Protein AF-A0A0D8HFQ7-F1 (afdb_monomer)

Organism: NCBI:txid1280514

Solvent-accessible surface area (backbone atoms only — not comparable to full-atom values): 9305 Å² total; per-residue (Å²): 143,82,84,86,83,77,84,86,82,81,80,87,72,84,83,76,80,76,84,83,76,83,82,82,83,84,83,86,84,81,85,88,81,82,92,80,74,88,69,72,74,71,87,70,90,66,89,87,68,74,52,74,60,57,55,47,51,52,50,52,51,51,51,50,52,52,54,49,50,51,52,48,53,52,50,50,54,52,47,52,54,51,50,52,51,51,50,52,52,49,52,52,50,54,53,50,54,53,52,52,51,52,52,55,51,53,43,58,58,35,45,78,77,39,54,74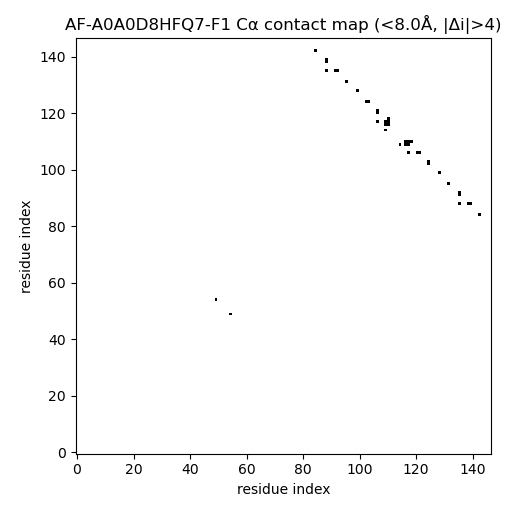,61,28,58,60,47,48,54,55,51,52,52,50,52,50,53,50,51,50,53,52,52,49,51,54,51,51,59,69,64,69,123

pLDDT: mean 75.06, std 18.83, range [40.0, 96.0]

Structure (mmCIF, N/CA/C/O backbone):
data_AF-A0A0D8HFQ7-F1
#
_entry.id   AF-A0A0D8HFQ7-F1
#
loop_
_atom_site.group_PDB
_atom_site.id
_atom_site.type_symbol
_atom_site.label_atom_id
_atom_site.label_alt_id
_atom_site.label_comp_id
_atom_site.label_asym_id
_atom_site.label_entity_id
_atom_site.label_seq_id
_atom_site.pdbx_PDB_ins_code
_atom_site.Cartn_x
_atom_site.Cartn_y
_atom_site.Cartn_z
_atom_site.occupancy
_atom_site.B_iso_or_equiv
_atom_site.auth_seq_id
_atom_site.auth_comp_id
_atom_site.auth_asym_id
_atom_site.auth_atom_id
_atom_site.pdbx_PDB_model_num
ATOM 1 N N . MET A 1 1 ? 6.594 33.569 38.016 1.00 51.19 1 MET A N 1
ATOM 2 C CA . MET A 1 1 ? 7.728 33.933 37.137 1.00 51.19 1 MET A CA 1
ATOM 3 C C . MET A 1 1 ? 8.175 32.684 36.387 1.00 51.19 1 MET A C 1
ATOM 5 O O . MET A 1 1 ? 8.881 31.873 36.965 1.00 51.19 1 MET A O 1
ATOM 9 N N . ALA A 1 2 ? 7.719 32.490 35.148 1.00 47.75 2 ALA A N 1
ATOM 10 C CA . ALA A 1 2 ? 8.099 31.354 34.305 1.00 47.75 2 ALA A CA 1
ATOM 11 C C . ALA A 1 2 ? 8.636 31.899 32.974 1.00 47.75 2 ALA A C 1
ATOM 13 O O . ALA A 1 2 ? 7.978 32.716 32.334 1.00 47.75 2 ALA A O 1
ATOM 14 N N . ARG A 1 3 ? 9.870 31.519 32.624 1.00 44.44 3 ARG A N 1
ATOM 15 C CA . ARG A 1 3 ? 10.569 31.951 31.408 1.00 44.44 3 ARG A CA 1
ATOM 16 C C . ARG A 1 3 ? 10.118 31.080 30.234 1.00 44.44 3 ARG A C 1
ATOM 18 O O . ARG A 1 3 ? 10.205 29.859 30.308 1.00 44.44 3 ARG A O 1
ATOM 25 N N . CYS A 1 4 ? 9.657 31.720 29.166 1.00 49.41 4 CYS A N 1
ATOM 26 C CA . CYS A 1 4 ? 9.330 31.090 27.894 1.00 49.41 4 CYS A CA 1
ATOM 27 C C . CYS A 1 4 ? 10.627 30.762 27.132 1.00 49.41 4 CYS A C 1
ATOM 29 O O . CYS A 1 4 ? 11.389 31.673 26.815 1.00 49.41 4 CYS A O 1
ATOM 31 N N . ASN A 1 5 ? 10.870 29.486 26.823 1.00 53.91 5 ASN A N 1
ATOM 32 C CA . ASN A 1 5 ? 11.902 29.061 25.874 1.00 53.91 5 ASN A CA 1
ATOM 33 C C . ASN A 1 5 ? 11.259 28.944 24.486 1.00 53.91 5 ASN A C 1
ATOM 35 O O . ASN A 1 5 ? 10.451 28.047 24.252 1.00 53.91 5 ASN A O 1
ATOM 39 N N . GLY A 1 6 ? 11.576 29.882 23.592 1.00 60.66 6 GLY A N 1
ATOM 40 C CA . GLY A 1 6 ? 11.166 29.836 22.187 1.00 60.66 6 GLY A CA 1
ATOM 41 C C . GLY A 1 6 ? 11.990 28.826 21.370 1.00 60.66 6 GLY A C 1
ATOM 42 O O . GLY A 1 6 ? 13.111 28.496 21.763 1.00 60.66 6 GLY A O 1
ATOM 43 N N . PRO A 1 7 ? 11.459 28.324 20.241 1.00 68.81 7 PRO A N 1
ATOM 44 C CA . PRO A 1 7 ? 12.167 27.394 19.363 1.00 68.81 7 PRO A CA 1
ATOM 45 C C . PRO A 1 7 ? 13.286 28.095 18.564 1.00 68.81 7 PRO A C 1
ATOM 47 O O . PRO A 1 7 ? 13.137 29.268 18.210 1.00 68.81 7 PRO A O 1
ATOM 50 N N . PRO A 1 8 ? 14.394 27.401 18.239 1.00 61.06 8 PRO A N 1
ATOM 51 C CA . PRO A 1 8 ? 15.465 27.975 17.436 1.00 61.06 8 PRO A CA 1
ATOM 52 C C . PRO A 1 8 ? 15.026 28.142 15.976 1.00 61.06 8 PRO A C 1
ATOM 54 O O . PRO A 1 8 ? 14.569 27.204 15.322 1.00 61.06 8 PRO A O 1
ATOM 57 N N . THR A 1 9 ? 15.195 29.353 15.457 1.00 57.22 9 THR A N 1
ATOM 58 C CA . THR A 1 9 ? 15.049 29.690 14.043 1.00 57.22 9 THR A CA 1
ATOM 59 C C . THR A 1 9 ? 16.215 29.096 13.251 1.00 57.22 9 THR A C 1
ATOM 61 O O . THR A 1 9 ? 17.367 29.499 13.400 1.00 57.22 9 THR A O 1
ATOM 64 N N . VAL A 1 10 ? 15.924 28.118 12.391 1.00 57.69 10 VAL A N 1
ATOM 65 C CA . VAL A 1 10 ? 16.887 27.583 11.420 1.00 57.69 10 VAL A CA 1
ATOM 66 C C . VAL A 1 10 ? 17.059 28.623 10.314 1.00 57.69 10 VAL A C 1
ATOM 68 O O . VAL A 1 10 ? 16.149 28.861 9.521 1.00 57.69 10 VAL A O 1
ATOM 71 N N . SER A 1 11 ? 18.216 29.282 10.286 1.00 51.62 11 SER A N 1
ATOM 72 C CA . SER A 1 11 ? 18.582 30.230 9.239 1.00 51.62 11 SER A CA 1
ATOM 73 C C . SER A 1 11 ? 18.855 29.482 7.931 1.00 51.62 11 SER A C 1
ATOM 75 O O . SER A 1 11 ? 19.852 28.786 7.756 1.00 51.62 11 SER A O 1
ATOM 77 N N . SER A 1 12 ? 17.944 29.632 6.975 1.00 55.53 12 SER A N 1
ATOM 78 C CA . SER A 1 12 ? 18.121 29.194 5.595 1.00 55.53 12 SER A CA 1
ATOM 79 C C . SER A 1 12 ? 19.113 30.121 4.884 1.00 55.53 12 SER A C 1
ATOM 81 O O . SER A 1 12 ? 18.717 31.115 4.273 1.00 55.53 12 SER A O 1
ATOM 83 N N . GLN A 1 13 ? 20.410 29.826 4.965 1.00 55.94 13 GLN A N 1
ATOM 84 C CA . GLN A 1 13 ? 21.371 30.379 4.012 1.00 55.94 13 GLN A CA 1
ATOM 85 C C . GLN A 1 13 ? 21.471 29.450 2.794 1.00 55.94 13 GLN A C 1
ATOM 87 O O . GLN A 1 13 ? 21.860 28.293 2.950 1.00 55.94 13 GLN A O 1
ATOM 92 N N . PRO A 1 14 ? 21.156 29.918 1.574 1.00 52.06 14 PRO A N 1
ATOM 93 C CA . PRO A 1 14 ? 21.489 29.177 0.370 1.00 52.06 14 PRO A CA 1
ATOM 94 C C . PRO A 1 14 ? 23.000 29.277 0.127 1.00 52.06 14 PRO A C 1
ATOM 96 O O . PRO A 1 14 ? 23.534 30.346 -0.181 1.00 52.06 14 PRO A O 1
ATOM 99 N N . THR A 1 15 ? 23.705 28.155 0.248 1.00 59.12 15 THR A N 1
ATOM 100 C CA . THR A 1 15 ? 25.094 28.005 -0.191 1.00 59.12 15 THR A CA 1
ATOM 101 C C . THR A 1 15 ? 25.165 28.205 -1.708 1.00 59.12 15 THR A C 1
ATOM 103 O O . THR A 1 15 ? 24.900 27.304 -2.499 1.00 59.12 15 THR A O 1
ATOM 106 N N . ARG A 1 16 ? 25.525 29.422 -2.137 1.00 49.28 16 ARG A N 1
ATOM 107 C CA . ARG A 1 16 ? 25.916 29.716 -3.523 1.00 49.28 16 ARG A CA 1
ATOM 108 C C . ARG A 1 16 ? 27.195 28.943 -3.847 1.00 49.28 16 ARG A C 1
ATOM 110 O O . ARG A 1 16 ? 28.290 29.355 -3.469 1.00 49.28 16 ARG A O 1
ATOM 117 N N . ILE A 1 17 ? 27.048 27.837 -4.570 1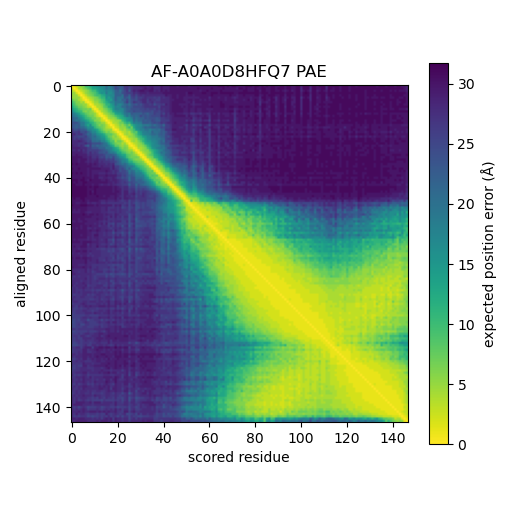.00 60.41 17 ILE A N 1
ATOM 118 C CA . ILE A 1 17 ? 28.158 27.100 -5.176 1.00 60.41 17 ILE A CA 1
ATOM 119 C C . ILE A 1 17 ? 28.821 28.026 -6.205 1.00 60.41 17 ILE A C 1
ATOM 121 O O . ILE A 1 17 ? 28.225 28.429 -7.204 1.00 60.41 17 ILE A O 1
ATOM 125 N N . ASN A 1 18 ? 30.048 28.437 -5.899 1.00 53.38 18 ASN A N 1
ATOM 126 C CA . ASN A 1 18 ? 30.814 29.416 -6.654 1.00 53.38 18 ASN A CA 1
ATOM 127 C C . ASN A 1 18 ? 31.603 28.700 -7.762 1.00 53.38 18 ASN A C 1
ATOM 129 O O . ASN A 1 18 ? 32.768 28.360 -7.581 1.00 53.38 18 ASN A O 1
ATOM 133 N N . TRP A 1 19 ? 30.974 28.491 -8.921 1.00 53.91 19 TRP A N 1
ATOM 134 C CA . TRP A 1 19 ? 31.562 27.871 -10.124 1.00 53.91 19 TRP A CA 1
ATOM 135 C C . TRP A 1 19 ? 32.676 28.705 -10.805 1.00 53.91 19 TRP A C 1
ATOM 137 O O . TRP A 1 19 ? 33.063 28.446 -11.940 1.00 53.91 19 TRP A O 1
ATOM 147 N N . ARG A 1 20 ? 33.211 29.740 -10.142 1.00 52.19 20 ARG A N 1
ATOM 148 C CA . ARG A 1 20 ? 34.046 30.786 -10.761 1.00 52.19 20 ARG A CA 1
ATOM 149 C C . ARG A 1 20 ? 35.558 30.615 -10.550 1.00 52.19 20 ARG A C 1
ATOM 151 O O . ARG A 1 20 ? 36.292 31.602 -10.593 1.00 52.19 20 ARG A O 1
ATOM 158 N N . LYS A 1 21 ? 36.051 29.401 -10.285 1.00 52.84 21 LYS A N 1
ATOM 159 C CA . LYS A 1 21 ? 37.498 29.156 -10.089 1.00 52.84 21 LYS A CA 1
ATOM 160 C C . LYS A 1 21 ? 38.112 28.026 -10.917 1.00 52.84 21 LYS A C 1
ATOM 162 O O . LYS A 1 21 ? 39.302 27.783 -10.769 1.00 52.84 21 LYS A O 1
ATOM 167 N N . GLU A 1 22 ? 37.380 27.442 -11.861 1.00 47.50 22 GLU A N 1
ATOM 168 C CA . GLU A 1 22 ? 37.882 26.322 -12.676 1.00 47.50 22 GLU A CA 1
ATOM 169 C C . GLU A 1 22 ? 38.075 26.687 -14.160 1.00 47.50 22 GLU A C 1
ATOM 171 O O . GLU A 1 22 ? 37.959 25.859 -15.052 1.00 47.50 22 GLU A O 1
ATOM 176 N N . GLN A 1 23 ? 38.382 27.961 -14.433 1.00 50.62 23 GLN A N 1
ATOM 177 C CA . GLN A 1 23 ? 38.666 28.479 -15.783 1.00 50.62 23 GLN A CA 1
ATOM 178 C C . GLN A 1 23 ? 40.134 28.892 -16.003 1.00 50.62 23 GL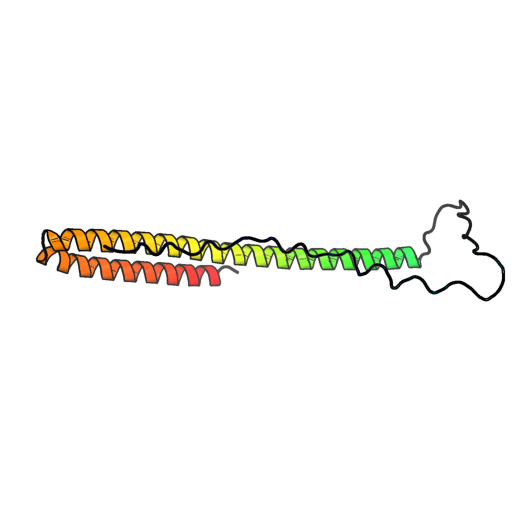N A C 1
ATOM 180 O O . GLN A 1 23 ? 40.431 29.603 -16.954 1.00 50.62 23 GLN A O 1
ATOM 185 N N . ARG A 1 24 ? 41.084 28.472 -15.154 1.00 49.12 24 ARG A N 1
ATOM 186 C CA . ARG A 1 24 ? 42.504 28.871 -15.288 1.00 49.12 24 ARG A CA 1
ATOM 187 C C . ARG A 1 24 ? 43.486 27.706 -15.415 1.00 49.12 24 ARG A C 1
ATOM 189 O O . ARG A 1 24 ? 44.536 27.730 -14.790 1.00 49.12 24 ARG A O 1
ATOM 196 N N . HIS A 1 25 ? 43.156 26.697 -16.221 1.00 48.41 25 HIS A N 1
ATOM 197 C CA . HIS A 1 25 ? 44.103 25.612 -16.523 1.00 48.41 25 HIS A CA 1
ATOM 198 C C . HIS A 1 25 ? 44.064 25.080 -17.968 1.00 48.41 25 HIS A C 1
ATOM 200 O O . HIS A 1 25 ? 44.414 23.931 -18.207 1.00 48.41 25 HIS A O 1
ATOM 206 N N . TYR A 1 26 ? 43.708 25.921 -18.946 1.00 44.78 26 TYR A N 1
ATOM 207 C CA . TYR A 1 26 ? 43.857 25.595 -20.376 1.00 44.78 26 TYR A CA 1
ATOM 208 C C . TYR A 1 26 ? 44.429 26.768 -21.196 1.00 44.78 26 TYR A C 1
ATOM 210 O O . TYR A 1 26 ? 43.993 27.039 -22.307 1.00 44.78 26 TYR A O 1
ATOM 218 N N . GLU A 1 27 ? 45.433 27.465 -20.663 1.00 49.81 27 GLU A N 1
ATOM 219 C CA . GLU A 1 27 ? 46.291 28.363 -21.448 1.00 49.81 27 GLU A CA 1
ATOM 220 C C . GLU A 1 27 ? 47.718 27.823 -21.380 1.00 49.81 27 GLU A C 1
ATOM 222 O O . GLU A 1 27 ? 48.391 27.968 -20.363 1.00 49.81 27 GLU A O 1
ATOM 227 N N . GLY A 1 28 ? 48.173 27.134 -22.427 1.00 47.50 28 GLY A N 1
ATOM 228 C CA . GLY A 1 28 ? 49.531 26.593 -22.396 1.00 47.50 28 GLY A CA 1
ATOM 229 C C . GLY A 1 28 ? 49.944 25.644 -23.510 1.00 47.50 28 GLY A C 1
ATOM 230 O O . GLY A 1 28 ? 50.756 24.773 -23.242 1.00 47.50 28 GLY A O 1
ATOM 231 N N . TYR A 1 29 ? 49.439 25.792 -24.738 1.00 49.16 29 TYR A N 1
ATOM 232 C CA . TYR A 1 29 ? 50.054 25.142 -25.904 1.00 49.16 29 TYR A CA 1
ATOM 233 C C . TYR A 1 29 ? 50.039 26.083 -27.113 1.00 49.16 29 TYR A C 1
ATOM 235 O O . TYR A 1 29 ? 49.279 25.902 -28.061 1.00 49.16 29 TYR A O 1
ATOM 243 N N . GLN A 1 30 ? 50.896 27.108 -27.076 1.00 47.22 30 GLN A N 1
ATOM 244 C CA . GLN A 1 30 ? 51.312 27.833 -28.276 1.00 47.22 30 GLN A CA 1
ATOM 245 C C . GLN A 1 30 ? 52.701 27.354 -28.732 1.00 47.22 30 GLN A C 1
ATOM 247 O O . GLN A 1 30 ? 53.717 27.636 -28.110 1.00 47.22 30 GLN A O 1
ATOM 252 N N . LEU A 1 31 ? 52.675 26.608 -29.839 1.00 51.97 31 LEU A N 1
ATOM 253 C CA . LEU A 1 31 ? 53.448 26.821 -31.068 1.00 51.97 31 LEU A CA 1
ATOM 254 C C . LEU A 1 31 ? 54.979 26.949 -30.972 1.00 51.97 31 LEU A C 1
ATOM 256 O O . LEU A 1 31 ? 55.529 28.026 -30.753 1.00 51.97 31 LEU A O 1
ATOM 260 N N . ARG A 1 32 ? 55.673 25.882 -31.389 1.00 41.69 32 ARG A N 1
ATOM 261 C CA . ARG A 1 32 ? 56.978 26.003 -32.052 1.00 41.69 32 ARG A CA 1
ATOM 262 C C . ARG A 1 32 ? 57.107 24.964 -33.165 1.00 41.69 32 ARG A C 1
ATOM 264 O O . ARG A 1 32 ? 57.347 23.797 -32.886 1.00 41.69 32 ARG A O 1
ATOM 271 N N . GLY A 1 33 ? 56.980 25.413 -34.415 1.00 40.00 33 GLY A N 1
ATOM 272 C CA . GLY A 1 33 ? 57.396 24.629 -35.582 1.00 40.00 33 GLY A CA 1
ATOM 273 C C . GLY A 1 33 ? 56.526 24.780 -36.828 1.00 40.00 33 GLY A C 1
ATOM 274 O O . GLY A 1 33 ? 55.740 23.895 -37.120 1.00 40.00 33 GLY A O 1
ATOM 275 N N . GLY A 1 34 ? 56.718 25.882 -37.558 1.00 40.25 34 GLY A N 1
ATOM 276 C CA . GLY A 1 34 ? 56.858 25.867 -39.022 1.00 40.25 34 GLY A CA 1
ATOM 277 C C . GLY A 1 34 ? 55.689 25.392 -39.892 1.00 40.25 34 GLY A C 1
ATOM 278 O O . GLY A 1 34 ? 55.621 24.230 -40.261 1.00 40.25 34 GLY A O 1
ATOM 279 N N . ASP A 1 35 ? 54.880 26.360 -40.322 1.00 43.38 35 ASP A N 1
ATOM 280 C CA . ASP A 1 35 ? 54.630 26.664 -41.741 1.00 43.38 35 ASP A CA 1
ATOM 281 C C . ASP A 1 35 ? 54.198 25.503 -42.671 1.00 43.38 35 ASP A C 1
ATOM 283 O O . ASP A 1 35 ? 55.023 24.881 -43.337 1.00 43.38 35 ASP A O 1
ATOM 287 N N . ARG A 1 36 ? 52.876 25.299 -42.799 1.00 46.03 36 ARG A N 1
ATOM 288 C CA . ARG A 1 36 ? 52.077 25.494 -44.038 1.00 46.03 36 ARG A CA 1
ATOM 289 C C . ARG A 1 36 ? 50.796 24.654 -44.020 1.00 46.03 36 ARG A C 1
ATOM 291 O O . ARG A 1 36 ? 50.837 23.436 -43.935 1.00 46.03 36 ARG A O 1
ATOM 298 N N . MET A 1 37 ? 49.675 25.356 -44.199 1.00 42.28 37 MET A N 1
ATOM 299 C CA . MET A 1 37 ? 48.362 24.840 -44.604 1.00 42.28 37 MET A CA 1
ATOM 300 C C . MET A 1 37 ? 47.731 23.858 -43.601 1.00 42.28 37 MET A C 1
ATOM 302 O O . MET A 1 37 ? 47.678 22.651 -43.806 1.00 42.28 37 MET A O 1
ATOM 306 N N . SER A 1 38 ? 47.070 24.389 -42.569 1.00 46.19 38 SER A N 1
ATOM 307 C CA . SER A 1 38 ? 45.601 24.316 -42.557 1.00 46.19 38 SER A CA 1
ATOM 308 C C . SER A 1 38 ? 45.017 24.457 -43.962 1.00 46.19 38 SER A C 1
ATOM 310 O O . SER A 1 38 ? 44.506 25.508 -44.344 1.00 46.19 38 SER A O 1
ATOM 312 N N . GLU A 1 39 ? 45.082 23.378 -44.735 1.00 46.66 39 GLU A N 1
ATOM 313 C CA . GLU A 1 39 ? 44.124 23.148 -45.793 1.00 46.66 39 GLU A CA 1
ATOM 314 C C . GLU A 1 39 ? 42.798 22.898 -45.071 1.00 46.66 39 GLU A C 1
ATOM 316 O O . GLU A 1 39 ? 42.436 21.781 -44.703 1.00 46.66 39 GLU A O 1
ATOM 321 N N . LEU A 1 40 ? 42.096 23.998 -44.782 1.00 52.12 40 LEU A N 1
ATOM 322 C CA . LEU A 1 40 ? 40.645 24.004 -44.780 1.00 52.12 40 LEU A CA 1
ATOM 323 C C . LEU A 1 40 ? 40.264 23.369 -46.110 1.00 52.12 40 LEU A C 1
ATOM 325 O O . LEU A 1 40 ? 40.271 24.047 -47.139 1.00 52.12 40 LEU A O 1
ATOM 329 N N . ALA A 1 41 ? 40.058 22.047 -46.082 1.00 48.00 41 ALA A N 1
ATOM 330 C CA . ALA A 1 41 ? 39.645 21.265 -47.225 1.00 48.00 41 ALA A CA 1
ATOM 331 C C . ALA A 1 41 ? 38.475 22.018 -47.836 1.00 48.00 41 ALA A C 1
ATOM 333 O O . ALA A 1 41 ? 37.412 22.175 -47.228 1.00 48.00 41 ALA A O 1
ATOM 334 N N . THR A 1 42 ? 38.761 22.602 -48.992 1.00 46.34 42 THR A N 1
ATOM 335 C CA . THR A 1 42 ? 37.843 23.472 -49.692 1.00 46.34 42 THR A CA 1
ATOM 336 C C . THR A 1 42 ? 36.608 22.629 -49.948 1.00 46.34 42 THR A C 1
ATOM 338 O O . THR A 1 42 ? 36.710 21.541 -50.518 1.00 46.34 42 THR A O 1
ATOM 341 N N . TYR A 1 43 ? 35.456 23.090 -49.459 1.00 52.91 43 TYR A N 1
ATOM 342 C CA . TYR A 1 43 ? 34.159 22.534 -49.814 1.00 52.91 43 TYR A CA 1
ATOM 343 C C . TYR A 1 43 ? 34.004 22.707 -51.326 1.00 52.91 43 TYR A C 1
ATOM 345 O O . TYR A 1 43 ? 33.530 23.729 -51.816 1.00 52.91 43 TYR A O 1
ATOM 353 N N . ASN A 1 44 ? 34.513 21.730 -52.073 1.00 45.50 44 ASN A N 1
ATOM 354 C CA . ASN A 1 44 ? 34.384 21.672 -53.508 1.00 45.50 44 ASN A CA 1
ATOM 355 C C . ASN A 1 44 ? 33.011 21.069 -53.782 1.00 45.50 44 ASN A C 1
ATOM 357 O O . ASN A 1 44 ? 32.768 19.884 -53.537 1.00 45.50 44 ASN A O 1
ATOM 361 N N . GLY A 1 45 ? 32.092 21.934 -54.202 1.00 48.78 45 GLY A N 1
ATOM 362 C CA . GLY A 1 45 ? 30.757 21.560 -54.626 1.00 48.78 45 GLY A CA 1
ATOM 363 C C . GLY A 1 45 ? 30.826 20.505 -55.725 1.00 48.78 45 GLY A C 1
ATOM 364 O O . GLY A 1 45 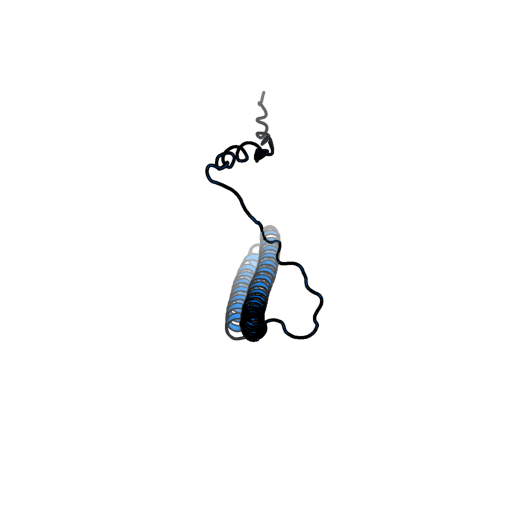? 31.097 20.805 -56.880 1.00 48.78 45 GLY A O 1
ATOM 365 N N . GLY A 1 46 ? 30.549 19.261 -55.352 1.00 42.12 46 GLY A N 1
ATOM 366 C CA . GLY A 1 46 ? 30.375 18.138 -56.259 1.00 42.12 46 GLY A CA 1
ATOM 367 C C . GLY A 1 46 ? 29.436 17.151 -55.589 1.00 42.12 46 GLY A C 1
ATOM 368 O O . GLY A 1 46 ? 29.807 16.480 -54.629 1.00 42.12 46 GLY A O 1
ATOM 369 N N . GLY A 1 47 ? 28.176 17.138 -56.018 1.00 51.44 47 GLY A N 1
ATOM 370 C CA . GLY A 1 47 ? 27.131 16.340 -55.394 1.00 51.44 47 GLY A CA 1
ATOM 371 C C . GLY A 1 47 ? 27.477 14.851 -55.298 1.00 51.44 47 GLY A C 1
ATOM 372 O O . GLY A 1 47 ? 28.069 14.265 -56.197 1.00 51.44 47 GLY A O 1
ATOM 373 N N . GLY A 1 48 ? 27.000 14.214 -54.227 1.00 55.34 48 GLY A N 1
ATOM 374 C CA . GLY A 1 48 ? 26.464 12.864 -54.386 1.00 55.34 48 GLY A CA 1
ATOM 375 C C . GLY A 1 48 ? 27.003 11.741 -53.511 1.00 55.34 48 GLY A C 1
ATOM 376 O O . GLY A 1 48 ? 26.408 10.671 -53.549 1.00 55.34 48 GLY A O 1
ATOM 377 N N . ALA A 1 49 ? 28.021 11.888 -52.665 1.00 55.88 49 ALA A N 1
ATOM 378 C CA . ALA A 1 49 ? 28.381 10.768 -51.790 1.00 55.88 49 ALA A CA 1
ATOM 379 C C . ALA A 1 49 ? 29.112 11.199 -50.524 1.00 55.88 49 ALA A C 1
ATOM 381 O O . ALA A 1 49 ? 30.328 11.325 -50.512 1.00 55.88 49 ALA A O 1
ATOM 382 N N . LEU A 1 50 ? 28.378 11.287 -49.408 1.00 60.03 50 LEU A N 1
ATOM 383 C CA . LEU A 1 50 ? 28.964 10.898 -48.124 1.00 60.03 50 LEU A CA 1
ATOM 384 C C . LEU A 1 50 ? 29.696 9.572 -48.366 1.00 60.03 50 LEU A C 1
ATOM 386 O O . LEU A 1 50 ? 29.060 8.632 -48.865 1.00 60.03 50 LEU A O 1
ATOM 390 N N . ALA A 1 51 ? 31.004 9.533 -48.080 1.00 67.19 51 ALA A N 1
ATOM 391 C CA . ALA A 1 51 ? 31.844 8.352 -48.252 1.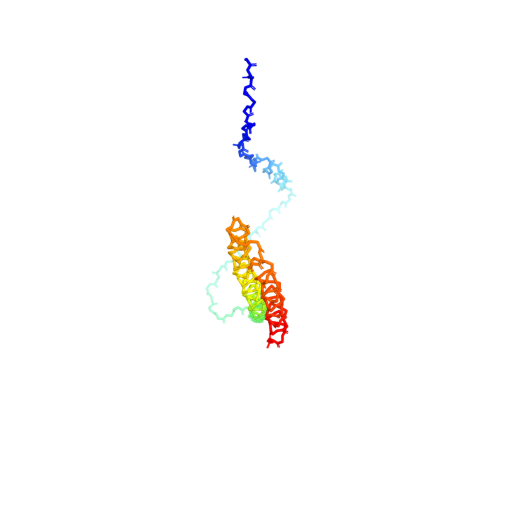00 67.19 51 ALA A CA 1
ATOM 392 C C . ALA A 1 51 ? 31.066 7.115 -47.785 1.00 67.19 51 ALA A C 1
ATOM 394 O O . ALA A 1 51 ? 30.372 7.165 -46.765 1.00 67.19 51 ALA A O 1
ATOM 395 N N . ARG A 1 52 ? 31.101 6.028 -48.563 1.00 65.38 52 ARG A N 1
ATOM 396 C CA . ARG A 1 52 ? 30.301 4.811 -48.318 1.00 65.38 52 ARG A CA 1
ATOM 397 C C . ARG A 1 52 ? 30.362 4.365 -46.850 1.00 65.38 52 ARG A C 1
ATOM 399 O O . ARG A 1 52 ? 29.348 3.934 -46.298 1.00 65.38 52 ARG A O 1
ATOM 406 N N . ASP A 1 53 ? 31.513 4.583 -46.227 1.00 63.81 53 ASP A N 1
ATOM 407 C CA . ASP A 1 53 ? 31.788 4.328 -44.820 1.00 63.81 53 ASP A CA 1
ATOM 408 C C . ASP A 1 53 ? 31.058 5.290 -43.877 1.00 63.81 53 ASP A C 1
ATOM 410 O O . ASP A 1 53 ? 30.398 4.828 -42.956 1.00 63.81 53 ASP A O 1
ATOM 414 N N . ALA A 1 54 ? 31.020 6.600 -44.139 1.00 71.88 54 ALA A N 1
ATOM 415 C CA . ALA A 1 54 ? 30.230 7.557 -43.354 1.00 71.88 54 ALA A CA 1
ATOM 416 C C . ALA A 1 54 ? 28.723 7.227 -43.366 1.00 71.88 54 ALA A C 1
ATOM 418 O O . ALA A 1 54 ? 28.051 7.310 -42.338 1.00 71.88 54 ALA A O 1
ATOM 419 N N . ARG A 1 55 ? 28.181 6.768 -44.507 1.00 71.50 55 ARG A N 1
ATOM 420 C CA . ARG A 1 55 ? 26.786 6.281 -44.590 1.00 71.50 55 ARG A CA 1
ATOM 421 C C . ARG A 1 55 ? 26.583 4.958 -43.847 1.00 71.50 55 ARG A C 1
ATOM 423 O O . ARG A 1 55 ? 25.485 4.690 -43.357 1.00 71.50 55 ARG A O 1
ATOM 430 N N . ARG A 1 56 ? 27.601 4.096 -43.800 1.00 70.75 56 ARG A N 1
ATOM 431 C CA . ARG A 1 56 ? 27.569 2.835 -43.049 1.00 70.75 56 ARG A CA 1
ATOM 432 C C . ARG A 1 56 ? 27.619 3.097 -41.543 1.00 70.75 56 ARG A C 1
ATOM 434 O O . ARG A 1 56 ? 26.703 2.666 -40.851 1.00 70.75 56 ARG A O 1
ATOM 441 N N . PHE A 1 57 ? 28.583 3.886 -41.074 1.00 74.38 57 PHE A N 1
ATOM 442 C CA . PHE A 1 57 ? 28.694 4.311 -39.680 1.00 74.38 57 PHE A CA 1
ATOM 443 C C . PHE A 1 57 ? 27.448 5.074 -39.222 1.00 74.38 57 PHE A C 1
ATOM 445 O O . PHE A 1 57 ? 26.917 4.784 -38.158 1.00 74.38 57 PHE A O 1
ATOM 452 N N . GLY A 1 58 ? 26.888 5.962 -40.051 1.00 77.38 58 GLY A N 1
ATOM 453 C CA . GLY A 1 58 ? 25.630 6.648 -39.736 1.00 77.38 58 GLY A CA 1
ATOM 454 C C . GLY A 1 58 ? 24.445 5.693 -39.532 1.00 77.38 58 GLY A C 1
ATOM 455 O O . GLY A 1 58 ? 23.635 5.895 -38.629 1.00 77.38 58 GLY A O 1
ATOM 456 N N . ARG A 1 59 ? 24.358 4.608 -40.316 1.00 77.19 59 ARG A N 1
ATOM 457 C CA . ARG A 1 59 ? 23.331 3.565 -40.135 1.00 77.19 59 ARG A CA 1
ATOM 458 C C . ARG A 1 59 ? 23.573 2.714 -38.894 1.00 77.19 59 ARG A C 1
ATOM 460 O O . ARG A 1 59 ? 22.612 2.381 -38.207 1.00 77.19 59 ARG A O 1
ATOM 467 N N . GLU A 1 60 ? 24.821 2.373 -38.599 1.00 74.31 60 GLU A N 1
ATOM 468 C CA . GLU A 1 60 ? 25.187 1.635 -37.385 1.00 74.31 60 GLU A CA 1
ATOM 469 C C . GLU A 1 60 ? 24.896 2.468 -36.124 1.00 74.31 60 GLU A C 1
ATOM 471 O O . GLU A 1 60 ? 24.246 1.971 -35.208 1.00 74.31 60 GLU A O 1
ATOM 476 N N . ILE A 1 61 ? 25.233 3.763 -36.126 1.00 77.81 61 ILE A N 1
ATOM 477 C CA . ILE A 1 61 ? 24.901 4.714 -35.053 1.00 77.81 61 ILE A CA 1
ATOM 478 C C . ILE A 1 61 ? 23.385 4.887 -34.919 1.00 77.81 61 ILE A C 1
ATOM 480 O O . ILE A 1 61 ? 22.861 4.867 -33.809 1.00 77.81 61 ILE A O 1
ATOM 484 N N . SER A 1 62 ? 22.656 5.025 -36.030 1.00 77.69 62 SER A N 1
ATOM 485 C CA . SER A 1 62 ? 21.193 5.153 -36.012 1.00 77.69 62 SER A CA 1
ATOM 486 C C . SER A 1 62 ? 20.513 3.904 -35.440 1.00 77.69 62 SER A C 1
ATOM 488 O O . SER A 1 62 ? 19.625 4.028 -34.597 1.00 77.69 62 SER A O 1
ATOM 490 N N . ARG A 1 63 ? 20.969 2.702 -35.818 1.00 79.25 63 ARG A N 1
ATOM 491 C CA . ARG A 1 63 ? 20.489 1.432 -35.246 1.00 79.25 63 ARG A CA 1
ATOM 492 C C . ARG A 1 63 ? 20.841 1.306 -33.768 1.00 79.25 63 ARG A C 1
ATOM 494 O O . ARG A 1 63 ? 19.992 0.888 -32.988 1.00 79.25 63 ARG A O 1
ATOM 501 N N . GLY A 1 64 ? 22.056 1.700 -33.383 1.00 79.06 64 GLY A N 1
ATOM 502 C CA . GLY A 1 64 ? 22.478 1.760 -31.985 1.00 79.06 64 GLY A CA 1
ATOM 503 C C . GLY A 1 64 ? 21.578 2.684 -31.166 1.00 79.06 64 GLY A C 1
ATOM 504 O O . GLY A 1 64 ? 21.041 2.258 -30.149 1.00 79.06 64 GLY A O 1
ATOM 505 N N . ARG A 1 65 ? 21.324 3.901 -31.663 1.00 83.31 65 ARG A N 1
ATOM 506 C CA . ARG A 1 65 ? 20.455 4.900 -31.026 1.00 83.31 65 ARG A CA 1
ATOM 507 C C . ARG A 1 65 ? 19.008 4.422 -30.898 1.00 83.31 65 ARG A C 1
ATOM 509 O O . ARG A 1 65 ? 18.403 4.594 -29.844 1.00 83.31 65 ARG A O 1
ATOM 516 N N . LEU A 1 66 ? 18.464 3.796 -31.939 1.00 84.56 66 LEU A N 1
ATOM 517 C C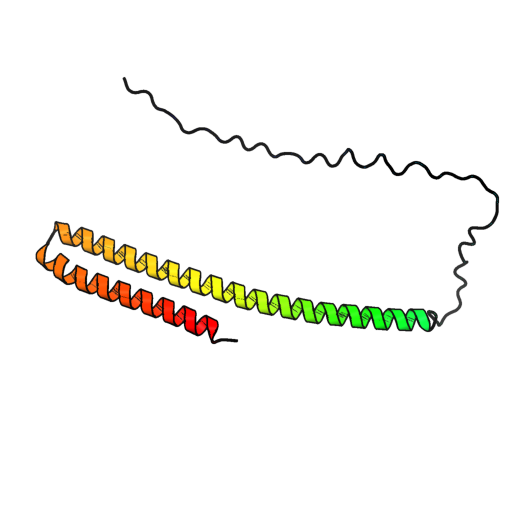A . LEU A 1 66 ? 17.121 3.215 -31.902 1.00 84.56 66 LEU A CA 1
ATOM 518 C C . LEU A 1 66 ? 17.048 2.051 -30.902 1.00 84.56 66 LEU A C 1
ATOM 520 O O . LEU A 1 66 ? 16.118 1.980 -30.106 1.00 84.56 66 LEU A O 1
ATOM 524 N N . GLY A 1 67 ? 18.061 1.182 -30.876 1.00 83.31 67 GLY A N 1
ATOM 525 C CA . GLY A 1 67 ? 18.161 0.099 -29.899 1.00 83.31 67 GLY A CA 1
ATOM 526 C C . GLY A 1 67 ? 18.252 0.609 -28.460 1.00 83.31 67 GLY A C 1
ATOM 527 O O . GLY A 1 67 ? 17.584 0.071 -27.578 1.00 83.31 67 GLY A O 1
ATOM 528 N N . THR A 1 68 ? 19.022 1.673 -28.214 1.00 85.25 68 THR A N 1
ATOM 529 C CA . THR A 1 68 ? 19.061 2.318 -26.895 1.00 85.25 68 THR A CA 1
ATOM 530 C C . THR A 1 68 ? 17.726 2.957 -26.542 1.00 85.25 68 THR A C 1
ATOM 532 O O . THR A 1 68 ? 17.283 2.788 -25.418 1.00 85.25 68 THR A O 1
ATOM 535 N N . GLN A 1 69 ? 17.046 3.602 -27.494 1.00 86.69 69 GLN A N 1
ATOM 536 C CA . GLN A 1 69 ? 15.752 4.248 -27.261 1.00 86.69 69 GLN A CA 1
ATOM 537 C C . GLN A 1 69 ? 14.643 3.239 -26.926 1.00 86.69 69 GLN A C 1
ATOM 539 O O . GLN A 1 69 ? 13.814 3.490 -26.057 1.00 86.69 69 GLN A O 1
ATOM 544 N N . ILE A 1 70 ? 14.643 2.071 -27.574 1.00 88.38 70 ILE A N 1
ATOM 545 C CA . ILE A 1 70 ? 13.711 0.988 -27.234 1.00 88.38 70 ILE A CA 1
ATOM 546 C C . ILE A 1 70 ? 13.998 0.486 -25.817 1.00 88.38 70 ILE A C 1
ATOM 548 O O . ILE A 1 70 ? 13.078 0.353 -25.016 1.00 88.38 70 ILE A O 1
ATOM 552 N N . ARG A 1 71 ? 15.271 0.259 -25.475 1.00 86.12 71 ARG A N 1
ATOM 553 C CA . ARG A 1 71 ? 15.650 -0.192 -24.129 1.00 86.12 71 ARG A CA 1
ATOM 554 C C . ARG A 1 71 ? 15.292 0.830 -23.054 1.00 86.12 71 ARG A C 1
ATOM 556 O O . ARG A 1 71 ? 14.769 0.424 -22.025 1.00 86.12 71 ARG A O 1
ATOM 563 N N . THR A 1 72 ? 15.516 2.124 -23.289 1.00 90.94 72 THR A N 1
ATOM 564 C CA . THR A 1 72 ? 15.101 3.167 -22.340 1.00 90.94 72 THR A CA 1
ATOM 565 C C . THR A 1 72 ? 13.587 3.178 -22.193 1.00 90.94 72 THR A C 1
ATOM 567 O O . THR A 1 72 ? 13.114 3.074 -21.076 1.00 90.94 72 THR A O 1
ATOM 570 N N . SER A 1 73 ? 12.825 3.126 -23.293 1.00 84.12 73 SER A N 1
ATOM 571 C CA . SER A 1 73 ? 11.356 3.087 -23.213 1.00 84.12 73 SER A CA 1
ATOM 572 C C . SER A 1 73 ? 10.811 1.860 -22.466 1.00 84.12 73 SER A C 1
ATOM 574 O O . SER A 1 73 ? 9.800 1.946 -21.781 1.00 84.12 73 SER A O 1
ATOM 576 N N . GLN A 1 74 ? 11.488 0.710 -22.557 1.00 88.62 74 GLN A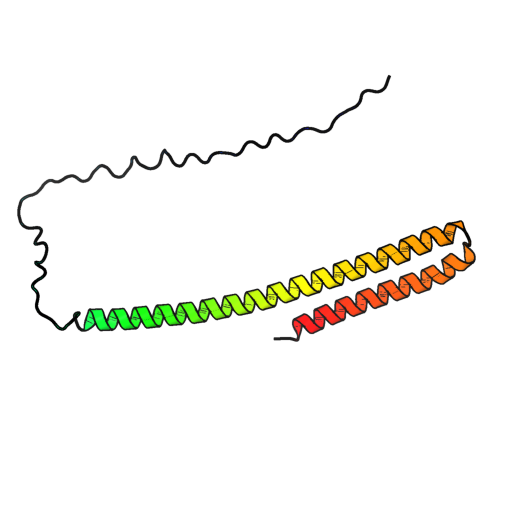 N 1
ATOM 577 C CA . GLN A 1 74 ? 11.125 -0.486 -21.790 1.00 88.62 74 GLN A CA 1
ATOM 578 C C . GLN A 1 74 ? 11.396 -0.309 -20.295 1.00 88.62 74 GLN A C 1
ATOM 580 O O . GLN A 1 74 ? 10.588 -0.745 -19.475 1.00 88.62 74 GLN A O 1
ATOM 585 N N . VAL A 1 75 ? 12.522 0.317 -19.945 1.00 88.56 75 VAL A N 1
ATOM 586 C CA . VAL A 1 75 ? 12.859 0.641 -18.554 1.00 88.56 75 VAL A CA 1
ATOM 587 C C . VAL A 1 75 ? 11.886 1.677 -17.995 1.00 88.56 75 VAL A C 1
ATOM 589 O O . VAL A 1 75 ? 11.408 1.490 -16.880 1.00 88.56 75 VAL A O 1
ATOM 592 N N . ASP A 1 76 ? 11.543 2.705 -18.768 1.00 91.56 76 ASP A N 1
ATOM 593 C CA . ASP A 1 76 ? 10.583 3.740 -18.378 1.00 91.56 76 ASP A CA 1
ATOM 594 C C . ASP A 1 76 ? 9.213 3.108 -18.096 1.00 91.56 76 ASP A C 1
ATOM 596 O O . ASP A 1 76 ? 8.704 3.223 -16.986 1.00 91.56 76 ASP A O 1
ATOM 600 N N . ASN A 1 77 ? 8.691 2.294 -19.022 1.00 88.44 77 ASN A N 1
ATOM 601 C CA . ASN A 1 77 ? 7.422 1.584 -18.827 1.00 88.44 77 ASN A CA 1
ATOM 602 C C . ASN A 1 77 ? 7.435 0.671 -17.587 1.00 88.44 77 ASN A C 1
ATOM 604 O O . ASN A 1 77 ? 6.454 0.605 -16.847 1.00 88.44 77 ASN A O 1
ATOM 608 N N . ALA A 1 78 ? 8.532 -0.058 -17.347 1.00 86.00 78 ALA A N 1
ATOM 609 C CA . ALA A 1 78 ? 8.659 -0.894 -16.155 1.00 86.00 78 ALA A CA 1
ATOM 610 C C . ALA A 1 78 ? 8.680 -0.044 -14.876 1.00 86.00 78 ALA A C 1
ATOM 612 O O . ALA A 1 78 ? 8.052 -0.408 -13.881 1.00 86.00 78 ALA A O 1
ATOM 613 N N . THR A 1 79 ? 9.367 1.096 -14.919 1.00 89.81 79 THR A N 1
ATOM 614 C CA . THR A 1 79 ? 9.447 2.044 -13.808 1.00 89.81 79 THR A CA 1
ATOM 615 C C . THR A 1 79 ? 8.069 2.624 -13.503 1.00 89.81 79 THR A C 1
ATOM 617 O O . THR A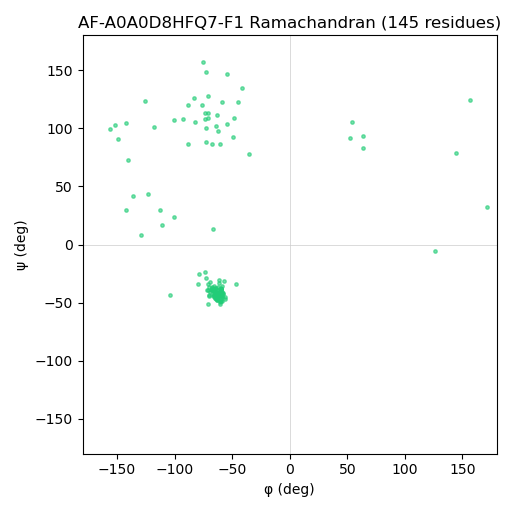 1 79 ? 7.644 2.553 -12.351 1.00 89.81 79 THR A O 1
ATOM 620 N N . ASP A 1 80 ? 7.320 3.067 -14.513 1.00 91.19 80 ASP A N 1
ATOM 621 C CA . ASP A 1 80 ? 5.969 3.621 -14.363 1.00 91.19 80 ASP A CA 1
ATOM 622 C C . ASP A 1 80 ? 5.006 2.616 -13.722 1.00 91.19 80 ASP A C 1
ATOM 624 O O . ASP A 1 80 ? 4.287 2.942 -12.776 1.00 91.19 80 ASP A O 1
ATOM 628 N N . VAL A 1 81 ? 5.040 1.354 -14.166 1.00 90.38 81 VAL A N 1
ATOM 629 C CA . VAL A 1 81 ? 4.237 0.284 -13.557 1.00 90.38 81 VAL A CA 1
ATOM 630 C C . VAL A 1 81 ? 4.621 0.072 -12.091 1.00 90.38 81 VAL A C 1
ATOM 632 O O . VAL A 1 81 ? 3.745 -0.104 -11.244 1.00 90.38 81 VAL A O 1
ATOM 635 N N . THR A 1 82 ? 5.914 0.079 -11.756 1.00 88.56 82 THR A N 1
ATOM 636 C CA . THR A 1 82 ? 6.340 -0.086 -10.357 1.00 88.56 82 THR A CA 1
ATOM 637 C C . THR A 1 82 ? 5.967 1.109 -9.482 1.00 88.56 82 THR A C 1
ATOM 639 O O . THR A 1 82 ? 5.500 0.896 -8.362 1.00 88.56 82 THR A O 1
ATOM 642 N N . LEU A 1 83 ? 6.085 2.337 -9.993 1.00 92.38 83 LEU A N 1
ATOM 643 C CA . LEU A 1 83 ? 5.651 3.553 -9.304 1.00 92.38 83 LEU A CA 1
ATOM 644 C C . LEU A 1 83 ? 4.148 3.513 -9.026 1.00 92.38 83 LEU A C 1
ATOM 646 O O . LEU A 1 83 ? 3.746 3.643 -7.872 1.00 92.38 83 LEU A O 1
ATOM 650 N N . ALA A 1 84 ? 3.331 3.196 -10.032 1.00 91.12 84 ALA A N 1
ATOM 651 C CA . ALA A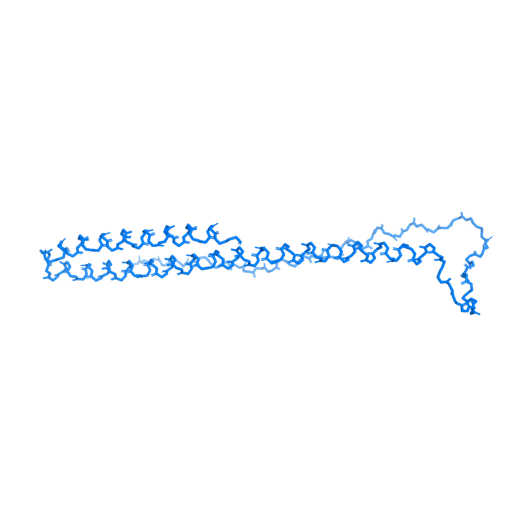 1 84 ? 1.882 3.089 -9.875 1.00 91.12 84 ALA A CA 1
ATOM 652 C C . ALA A 1 84 ? 1.478 2.029 -8.831 1.00 91.12 84 ALA A C 1
ATOM 654 O O . ALA A 1 84 ? 0.559 2.239 -8.038 1.00 91.12 84 ALA A O 1
ATOM 655 N N . LYS A 1 85 ? 2.180 0.887 -8.773 1.00 89.62 85 LYS A N 1
ATOM 656 C CA . LYS A 1 85 ? 1.945 -0.141 -7.740 1.00 89.62 85 LYS A CA 1
ATOM 657 C C . LYS A 1 85 ? 2.236 0.384 -6.333 1.00 89.62 85 LYS A C 1
ATOM 659 O O . LYS A 1 85 ? 1.456 0.127 -5.416 1.00 89.62 85 LYS A O 1
ATOM 664 N N . VAL A 1 86 ? 3.346 1.103 -6.160 1.00 91.31 86 VAL A N 1
ATOM 665 C CA . VAL A 1 86 ? 3.732 1.691 -4.868 1.00 91.31 86 VAL A CA 1
ATOM 666 C C . VAL A 1 86 ? 2.738 2.769 -4.443 1.00 91.31 86 VAL A C 1
ATOM 668 O O . VAL A 1 86 ? 2.313 2.777 -3.287 1.00 91.31 86 VAL A O 1
ATOM 671 N N . GLU A 1 87 ? 2.318 3.633 -5.363 1.00 92.94 87 GLU A N 1
ATOM 672 C CA . GLU A 1 87 ? 1.315 4.669 -5.104 1.00 92.94 87 GLU A CA 1
ATOM 673 C C . GLU A 1 87 ? -0.026 4.063 -4.681 1.00 92.94 87 GLU A C 1
ATOM 675 O O . GLU A 1 87 ? -0.555 4.426 -3.629 1.00 92.94 87 GLU A O 1
ATOM 680 N N . ASN A 1 88 ? -0.526 3.068 -5.419 1.00 88.69 88 ASN A N 1
ATOM 681 C CA . ASN A 1 88 ? -1.778 2.380 -5.094 1.00 88.69 88 ASN A CA 1
ATOM 682 C C . ASN A 1 88 ? -1.738 1.726 -3.707 1.00 88.69 88 ASN A C 1
ATOM 684 O O . ASN A 1 88 ? -2.675 1.880 -2.921 1.00 88.69 88 ASN A O 1
ATOM 688 N N . LEU A 1 89 ? -0.644 1.031 -3.373 1.00 92.19 89 LEU A N 1
ATOM 689 C CA . LEU A 1 89 ? -0.481 0.420 -2.052 1.00 92.19 89 LEU A CA 1
ATOM 690 C C . LEU A 1 89 ? -0.415 1.480 -0.943 1.00 92.19 89 LEU A C 1
ATOM 692 O O . LEU A 1 89 ? -1.007 1.302 0.123 1.00 92.19 89 LEU A O 1
ATOM 696 N N . THR A 1 90 ? 0.276 2.591 -1.197 1.00 93.88 90 THR A N 1
ATOM 697 C CA . THR A 1 90 ? 0.407 3.702 -0.246 1.00 93.88 90 THR A CA 1
ATOM 698 C C . THR A 1 90 ? -0.947 4.360 0.012 1.00 93.88 90 THR A C 1
ATOM 700 O O . THR A 1 90 ? -1.322 4.556 1.169 1.00 93.88 90 THR A O 1
ATOM 703 N N . MET A 1 91 ? -1.724 4.633 -1.040 1.00 95.00 91 MET A N 1
ATOM 704 C CA . MET A 1 91 ? -3.072 5.191 -0.925 1.00 95.00 91 MET A CA 1
ATOM 705 C C . MET A 1 91 ? -4.019 4.250 -0.175 1.00 95.00 91 MET A C 1
ATOM 707 O O . MET A 1 91 ? -4.718 4.684 0.741 1.00 95.00 91 MET A O 1
ATOM 711 N N . ALA A 1 92 ? -4.018 2.959 -0.518 1.00 93.25 92 ALA A N 1
ATOM 712 C CA . ALA A 1 92 ? -4.850 1.964 0.154 1.00 93.25 92 ALA A CA 1
ATOM 713 C C . ALA A 1 92 ? -4.506 1.847 1.647 1.00 93.25 92 ALA A C 1
ATOM 715 O O . ALA A 1 92 ? -5.399 1.867 2.495 1.00 93.25 92 ALA A O 1
ATOM 716 N N . THR A 1 93 ? -3.212 1.807 1.977 1.00 93.50 93 THR A N 1
ATOM 717 C CA . THR A 1 93 ? -2.731 1.757 3.366 1.00 93.50 93 THR A CA 1
ATOM 718 C C . THR A 1 93 ? -3.128 3.016 4.134 1.00 93.50 93 THR A C 1
ATOM 720 O O . THR A 1 93 ? -3.624 2.924 5.256 1.00 93.50 93 THR A O 1
ATOM 723 N N . GLY A 1 94 ? -2.976 4.195 3.523 1.00 94.00 94 GLY A N 1
ATOM 724 C CA . GLY A 1 94 ? -3.395 5.461 4.121 1.00 94.00 94 GLY A CA 1
ATOM 725 C C . GLY A 1 94 ? -4.893 5.493 4.430 1.00 94.00 94 GLY A C 1
ATOM 726 O O . GLY A 1 94 ? -5.288 5.864 5.536 1.00 94.00 94 GLY A O 1
ATOM 727 N N . ASN A 1 95 ? -5.729 5.034 3.496 1.00 93.44 95 ASN A N 1
ATOM 728 C CA . ASN A 1 95 ? -7.174 4.936 3.702 1.00 93.44 95 ASN A CA 1
ATOM 729 C C . ASN A 1 95 ? -7.530 3.953 4.826 1.00 93.44 95 ASN A C 1
ATOM 731 O O . ASN A 1 95 ? -8.354 4.280 5.680 1.00 93.44 95 ASN A O 1
ATOM 735 N N . ALA A 1 96 ? -6.885 2.784 4.873 1.00 91.62 96 ALA A N 1
ATOM 736 C CA . ALA A 1 96 ? -7.097 1.809 5.940 1.00 91.62 96 ALA A CA 1
ATOM 737 C C . ALA A 1 96 ? -6.753 2.397 7.319 1.00 91.62 96 ALA A C 1
ATOM 739 O O . ALA A 1 96 ? -7.567 2.331 8.239 1.00 91.62 96 ALA A O 1
ATOM 740 N N . MET A 1 97 ? -5.603 3.069 7.454 1.00 93.25 97 MET A N 1
ATOM 741 C CA . MET A 1 97 ? -5.207 3.729 8.706 1.00 93.25 97 MET A CA 1
ATOM 742 C C . MET A 1 97 ? -6.206 4.805 9.150 1.00 93.25 97 MET A C 1
ATOM 744 O O . MET A 1 97 ? -6.492 4.931 10.345 1.00 93.25 97 MET A O 1
ATOM 748 N N . GLN A 1 98 ? -6.772 5.567 8.210 1.00 94.31 98 GLN A N 1
ATOM 749 C CA . GLN A 1 98 ? -7.808 6.552 8.529 1.00 94.31 98 GLN A CA 1
ATOM 750 C C . GLN A 1 98 ? -9.075 5.891 9.078 1.00 94.31 98 GLN A C 1
ATOM 752 O O . GLN A 1 98 ? -9.638 6.391 10.053 1.00 94.31 98 GLN A O 1
ATOM 757 N N . GLN A 1 99 ? -9.515 4.772 8.495 1.00 90.00 99 GLN A N 1
ATOM 758 C CA . GLN A 1 99 ? -10.693 4.053 8.989 1.00 90.00 99 GLN A CA 1
ATOM 759 C C . GLN A 1 99 ? -10.451 3.469 10.380 1.00 90.00 99 GLN A C 1
ATOM 761 O O . GLN A 1 99 ? -11.274 3.670 11.271 1.00 90.00 99 GLN A O 1
ATOM 766 N N . ILE A 1 100 ? -9.289 2.848 10.600 1.00 91.38 100 ILE A N 1
ATOM 767 C CA . ILE A 1 100 ? -8.892 2.330 11.917 1.00 91.38 100 ILE A CA 1
ATOM 768 C C . ILE A 1 100 ? -8.923 3.455 12.956 1.00 91.38 100 ILE A C 1
ATOM 770 O O . ILE A 1 100 ? -9.548 3.320 14.004 1.00 91.38 100 ILE A O 1
ATOM 774 N N . THR A 1 101 ? -8.342 4.614 12.632 1.00 93.12 101 THR A N 1
ATOM 775 C CA . THR A 1 101 ? -8.323 5.771 13.538 1.00 93.12 101 THR A CA 1
ATOM 776 C C . THR A 1 101 ? -9.733 6.247 13.899 1.00 93.12 101 THR A C 1
ATOM 778 O O . THR A 1 101 ? -9.995 6.552 15.062 1.00 93.12 101 THR A O 1
ATOM 781 N N . ARG A 1 102 ? -10.656 6.296 12.928 1.00 91.69 102 ARG A N 1
ATOM 782 C CA . ARG A 1 102 ? -12.055 6.695 13.163 1.00 91.69 102 ARG A CA 1
ATOM 783 C C . ARG A 1 102 ? -12.775 5.716 14.086 1.00 91.69 102 ARG A C 1
ATOM 785 O O . ARG A 1 102 ? -13.449 6.156 15.015 1.00 91.69 102 ARG A O 1
ATOM 792 N N . VAL A 1 103 ? -12.596 4.414 13.869 1.00 90.81 103 VAL A N 1
ATOM 793 C CA . VAL A 1 103 ? -13.186 3.370 14.722 1.00 90.81 103 VAL A CA 1
ATOM 794 C C . VAL A 1 103 ? -12.630 3.460 16.144 1.00 90.81 103 VAL A C 1
ATOM 796 O O . VAL A 1 103 ? -13.405 3.507 17.097 1.00 90.81 103 VAL A O 1
ATOM 799 N N . SER A 1 104 ? -11.311 3.599 16.309 1.00 90.56 104 SER A N 1
ATOM 800 C CA . SER A 1 104 ? -10.695 3.745 17.635 1.00 90.56 104 SER A CA 1
ATOM 801 C C . SER A 1 104 ? -11.157 5.008 18.370 1.00 90.56 104 SER A C 1
ATOM 803 O O . SER A 1 104 ? -11.330 4.991 19.588 1.00 90.56 104 SER A O 1
ATOM 805 N N . GLN A 1 105 ? -11.366 6.120 17.659 1.00 91.88 105 GLN A N 1
ATOM 806 C CA . GLN A 1 105 ? -11.912 7.343 18.255 1.00 91.88 105 GLN A CA 1
ATOM 807 C C . GLN A 1 105 ? -13.362 7.156 18.709 1.00 91.88 105 GLN A C 1
ATOM 809 O O . GLN A 1 105 ? -13.698 7.553 19.825 1.00 91.88 105 GLN A O 1
ATOM 814 N N . ALA A 1 106 ? -14.200 6.524 17.883 1.00 89.62 106 ALA A N 1
ATOM 815 C CA . ALA A 1 106 ? -15.582 6.216 18.237 1.00 89.62 106 ALA A CA 1
ATOM 816 C C . ALA A 1 106 ? -15.658 5.289 19.463 1.00 89.62 106 ALA A C 1
ATOM 818 O O . ALA A 1 106 ? -16.450 5.536 20.371 1.00 89.62 106 ALA A O 1
ATOM 819 N N . GLN A 1 107 ? -14.782 4.282 19.545 1.00 90.50 107 GLN A N 1
ATOM 820 C CA . GLN A 1 107 ? -14.692 3.397 20.708 1.00 90.50 107 GLN A CA 1
ATOM 821 C C . GLN A 1 107 ? -14.358 4.173 21.989 1.00 90.50 107 GLN A C 1
ATOM 823 O O . GLN A 1 107 ? -15.076 4.049 22.978 1.00 90.50 107 GLN A O 1
ATOM 828 N N . ARG A 1 108 ? -13.336 5.040 21.963 1.00 90.44 108 ARG A N 1
ATOM 829 C CA . ARG A 1 108 ? -12.969 5.872 23.125 1.00 90.44 108 ARG A CA 1
ATOM 830 C C . ARG A 1 108 ? -14.110 6.776 23.586 1.00 90.44 108 ARG A C 1
ATOM 832 O O . ARG A 1 108 ? -14.268 7.012 24.778 1.00 90.44 108 ARG A O 1
ATOM 839 N N . GLN A 1 109 ? -14.906 7.296 22.651 1.00 92.12 109 GLN A N 1
ATOM 840 C CA . GLN A 1 109 ? -16.075 8.106 22.994 1.00 92.12 109 GLN A CA 1
ATOM 841 C C . GLN A 1 109 ? -17.166 7.274 23.677 1.00 92.12 109 GLN A C 1
ATOM 843 O O . GLN A 1 109 ? -17.782 7.744 24.633 1.00 92.12 109 GLN A O 1
ATOM 848 N N . LEU A 1 110 ? -17.375 6.035 23.228 1.00 91.06 110 LEU A N 1
ATOM 849 C CA . LEU A 1 110 ? -18.354 5.118 23.811 1.00 91.06 110 LEU A CA 1
ATOM 850 C C . LEU A 1 110 ? -17.944 4.602 25.192 1.00 91.06 110 LEU A C 1
ATOM 852 O O . LEU A 1 110 ? -18.812 4.454 26.048 1.00 91.06 110 LEU A O 1
ATOM 856 N N . GLU A 1 111 ? -16.649 4.401 25.444 1.00 94.19 111 GLU A N 1
ATOM 857 C CA . GLU A 1 111 ? -16.127 4.002 26.762 1.00 94.19 111 GLU A CA 1
ATOM 858 C C . GLU A 1 111 ? -16.522 4.989 27.872 1.00 94.19 111 GLU A C 1
ATOM 860 O O . GLU A 1 111 ? -16.766 4.576 29.004 1.00 94.19 111 GLU A O 1
ATOM 865 N N . MET A 1 112 ? -16.664 6.280 27.548 1.00 94.12 112 MET A N 1
ATOM 866 C CA . MET A 1 112 ? -17.101 7.298 28.510 1.00 94.12 112 MET A CA 1
ATOM 867 C C . MET A 1 112 ? -18.595 7.216 28.856 1.00 94.12 112 MET A C 1
ATOM 869 O O . MET A 1 112 ? -19.001 7.710 29.905 1.00 94.12 112 MET A O 1
ATOM 873 N N . ILE A 1 113 ? -19.418 6.641 27.973 1.00 96.00 113 ILE A N 1
ATOM 874 C CA . ILE A 1 113 ? -20.886 6.647 28.091 1.00 96.00 113 ILE A CA 1
ATOM 875 C C . ILE A 1 113 ? -21.402 5.285 28.569 1.00 96.00 113 ILE A C 1
ATOM 877 O O . ILE A 1 113 ? -22.289 5.224 29.418 1.00 96.00 113 ILE A O 1
ATOM 881 N N . ALA A 1 114 ? -20.865 4.190 28.025 1.00 94.75 114 ALA A N 1
ATOM 882 C CA . ALA A 1 114 ? -21.335 2.831 28.278 1.00 94.75 114 ALA A CA 1
ATOM 883 C C . ALA A 1 114 ? -20.176 1.812 28.185 1.00 94.75 114 ALA A C 1
ATOM 885 O O . ALA A 1 114 ? -19.932 1.254 27.110 1.00 94.75 114 ALA A O 1
ATOM 886 N N . PRO A 1 115 ? -19.480 1.516 29.300 1.00 90.00 115 PRO A N 1
ATOM 887 C CA . PRO A 1 115 ? -18.287 0.667 29.282 1.00 90.00 115 PRO A CA 1
ATOM 888 C C . PRO A 1 115 ? -18.578 -0.790 28.880 1.00 90.00 115 PRO A C 1
ATOM 890 O O . PRO A 1 115 ? -17.790 -1.386 28.150 1.00 90.00 115 PRO A O 1
ATOM 893 N N . ASP A 1 116 ? -19.731 -1.347 29.271 1.00 91.31 116 ASP A N 1
ATOM 894 C CA . ASP A 1 116 ? -20.115 -2.724 28.902 1.00 91.31 116 ASP A CA 1
ATOM 895 C C . ASP A 1 116 ? -20.357 -2.876 27.387 1.00 91.31 116 ASP A C 1
ATOM 897 O O . ASP A 1 116 ? -19.943 -3.853 26.761 1.00 91.31 116 ASP A O 1
ATOM 901 N N . ALA A 1 117 ? -20.973 -1.868 26.759 1.00 87.75 117 ALA A N 1
ATOM 902 C CA . ALA A 1 117 ? -21.187 -1.853 25.312 1.00 87.75 117 ALA A CA 1
ATOM 903 C C . ALA A 1 117 ? -19.873 -1.631 24.546 1.00 87.75 117 ALA A C 1
ATOM 905 O O . ALA A 1 117 ? -19.642 -2.269 23.516 1.00 87.75 117 ALA A O 1
ATOM 906 N N . ALA A 1 118 ? -18.996 -0.767 25.063 1.00 89.69 118 ALA A N 1
ATOM 907 C CA . ALA A 1 118 ? -17.693 -0.501 24.467 1.00 89.69 118 ALA A CA 1
ATOM 908 C C . ALA A 1 118 ? -16.814 -1.759 24.408 1.00 89.69 118 ALA A C 1
ATOM 910 O O . ALA A 1 118 ? -16.163 -1.994 23.394 1.00 89.69 118 ALA A O 1
ATOM 911 N N . GLN A 1 119 ? -16.861 -2.618 25.431 1.00 88.38 119 GLN A N 1
ATOM 912 C CA . GLN A 1 119 ? -16.093 -3.864 25.444 1.00 88.38 119 GLN A CA 1
ATOM 913 C C . GLN A 1 119 ? -16.529 -4.843 24.340 1.00 88.38 119 GLN A C 1
ATOM 915 O O . GLN A 1 119 ? -15.689 -5.500 23.727 1.00 88.38 119 GLN A O 1
ATOM 920 N N . ARG A 1 120 ? -17.830 -4.918 24.033 1.00 87.88 120 ARG A N 1
ATOM 921 C CA . ARG A 1 120 ? -18.336 -5.746 22.921 1.00 87.88 120 ARG A CA 1
ATOM 922 C C . ARG A 1 120 ? -17.949 -5.170 21.561 1.00 87.88 120 ARG A C 1
ATOM 924 O O . ARG A 1 120 ? -17.654 -5.921 20.636 1.00 87.88 120 ARG A O 1
ATOM 931 N N . LEU A 1 121 ? -17.938 -3.843 21.444 1.00 86.38 121 LEU A N 1
ATOM 932 C CA . LEU A 1 121 ? -17.525 -3.149 20.225 1.00 86.38 121 LEU A CA 1
ATOM 933 C C . LEU A 1 121 ? -16.013 -3.200 19.995 1.00 86.38 121 LEU A C 1
ATOM 935 O O . LEU A 1 121 ? -15.601 -3.219 18.840 1.00 86.38 121 LEU A O 1
ATOM 939 N N . ALA A 1 122 ? -15.202 -3.282 21.052 1.00 89.38 122 ALA A N 1
ATOM 940 C CA . ALA A 1 122 ? -13.755 -3.459 20.945 1.00 89.38 122 ALA A CA 1
ATOM 941 C C . ALA A 1 122 ? -13.405 -4.731 20.157 1.00 89.38 122 ALA A C 1
ATOM 943 O O . ALA A 1 122 ? -12.592 -4.684 19.242 1.00 89.38 122 ALA A O 1
ATOM 944 N N . PHE A 1 123 ? -14.110 -5.836 20.419 1.00 88.19 123 PHE A N 1
ATOM 945 C CA . PHE A 1 123 ? -13.936 -7.073 19.655 1.00 88.19 123 PHE A CA 1
ATOM 946 C C . PHE A 1 123 ? -14.251 -6.897 18.158 1.00 88.19 123 PHE A C 1
ATOM 948 O O . PHE A 1 123 ? -13.510 -7.378 17.307 1.00 88.19 123 PHE A O 1
ATOM 955 N N . ILE A 1 124 ? -15.326 -6.175 17.821 1.00 89.19 124 ILE A N 1
ATOM 956 C CA . ILE A 1 124 ? -15.696 -5.890 16.421 1.00 89.19 124 ILE A CA 1
ATOM 957 C C . ILE A 1 124 ? -14.665 -4.961 15.761 1.00 89.19 124 ILE A C 1
ATOM 959 O O . ILE A 1 124 ? -14.362 -5.108 14.578 1.00 89.19 124 ILE A O 1
ATOM 963 N N . ALA A 1 125 ? -14.114 -4.006 16.511 1.00 89.62 125 ALA A N 1
ATOM 964 C CA . ALA A 1 125 ? -13.051 -3.136 16.026 1.00 89.62 125 ALA A CA 1
ATOM 965 C C . ALA A 1 125 ? -11.771 -3.928 15.717 1.00 89.62 125 ALA A C 1
ATOM 967 O O . ALA A 1 125 ? -11.167 -3.705 14.667 1.00 89.62 125 ALA A O 1
ATOM 968 N N . ASP A 1 126 ? -11.393 -4.871 16.582 1.00 90.69 126 ASP A N 1
ATOM 969 C CA . ASP A 1 126 ? -10.246 -5.759 16.370 1.00 90.69 126 ASP A CA 1
ATOM 970 C C . ASP A 1 126 ? -10.433 -6.655 15.137 1.00 90.69 126 ASP A C 1
ATOM 972 O O . ASP A 1 126 ? -9.528 -6.752 14.304 1.00 90.69 126 ASP A O 1
ATOM 976 N N . ASP A 1 127 ? -11.622 -7.235 14.961 1.00 92.75 127 ASP A N 1
ATOM 977 C CA . ASP A 1 127 ? -11.978 -8.017 13.768 1.00 92.75 127 ASP A CA 1
ATOM 978 C C . ASP A 1 127 ? -11.901 -7.169 12.486 1.00 92.75 127 ASP A C 1
ATOM 980 O O . ASP A 1 127 ? -11.297 -7.561 11.487 1.00 92.75 127 ASP A O 1
ATOM 984 N N . HIS A 1 128 ? -12.407 -5.934 12.530 1.00 91.06 128 HIS A N 1
ATOM 985 C CA . HIS A 1 128 ? -12.312 -5.008 11.404 1.00 91.06 128 HIS A CA 1
ATOM 986 C C . HIS A 1 128 ? -10.858 -4.614 11.083 1.00 91.06 128 HIS A C 1
ATOM 988 O O . HIS A 1 128 ? -10.495 -4.468 9.911 1.00 91.06 128 HIS A O 1
ATOM 994 N N . MET A 1 129 ? -10.003 -4.432 12.097 1.00 91.25 129 MET A N 1
ATOM 995 C CA . MET A 1 129 ? -8.569 -4.195 11.892 1.00 91.25 129 MET A CA 1
ATOM 996 C C . MET A 1 129 ? -7.898 -5.392 11.216 1.00 91.25 129 MET A C 1
ATOM 998 O O . MET A 1 129 ? -7.096 -5.195 10.297 1.00 91.25 129 MET A O 1
ATOM 1002 N N . LEU A 1 130 ? -8.254 -6.613 11.624 1.00 94.12 130 LEU A N 1
ATOM 1003 C CA . LEU A 1 130 ? -7.762 -7.839 11.004 1.00 94.12 130 LEU A CA 1
ATOM 1004 C C . LEU A 1 130 ? -8.203 -7.935 9.536 1.00 94.12 130 LEU A C 1
ATOM 1006 O O . LEU A 1 130 ? -7.355 -8.109 8.662 1.00 94.12 130 LEU A O 1
ATOM 1010 N N . GLY A 1 131 ? -9.485 -7.702 9.244 1.00 93.38 131 GLY A N 1
ATOM 1011 C CA . GLY A 1 131 ? -10.001 -7.693 7.871 1.00 93.38 131 GLY A CA 1
ATOM 1012 C C . GLY A 1 131 ? -9.318 -6.642 6.986 1.00 93.38 131 GLY A C 1
ATOM 1013 O O . GLY A 1 131 ? -8.960 -6.913 5.840 1.00 93.38 131 GLY A O 1
ATOM 1014 N N . CYS A 1 132 ? -9.038 -5.449 7.522 1.00 91.62 132 CYS A N 1
ATOM 1015 C CA . CYS A 1 132 ? -8.263 -4.430 6.807 1.00 91.62 132 CYS A CA 1
ATOM 1016 C C . CYS A 1 132 ? -6.827 -4.895 6.501 1.00 91.62 132 CYS A C 1
ATOM 1018 O O . CYS A 1 132 ? -6.306 -4.613 5.419 1.00 91.62 132 CYS A O 1
ATOM 1020 N N . ALA A 1 133 ? -6.179 -5.604 7.430 1.00 92.25 133 ALA A N 1
ATOM 1021 C CA . ALA A 1 133 ? -4.839 -6.149 7.225 1.00 92.25 133 ALA A CA 1
ATOM 1022 C C . ALA A 1 133 ? -4.820 -7.247 6.148 1.00 92.25 133 ALA A C 1
ATOM 1024 O O . ALA A 1 133 ? -3.903 -7.281 5.322 1.00 92.25 133 ALA A O 1
ATOM 1025 N N . GLU A 1 134 ? -5.840 -8.105 6.114 1.00 94.06 134 GLU A N 1
ATOM 1026 C CA . GLU A 1 134 ? -6.009 -9.133 5.083 1.00 94.06 134 GLU A CA 1
ATOM 1027 C C . GLU A 1 134 ? -6.199 -8.514 3.696 1.00 94.06 134 GLU A C 1
ATOM 1029 O O . GLU A 1 134 ? -5.457 -8.856 2.775 1.00 94.06 134 GLU A O 1
ATOM 1034 N N . LEU A 1 135 ? -7.082 -7.519 3.563 1.00 92.75 135 LEU A N 1
ATOM 1035 C CA . LEU A 1 135 ? -7.296 -6.806 2.299 1.00 92.75 135 LEU A CA 1
ATOM 1036 C C . LEU A 1 135 ? -6.015 -6.146 1.772 1.00 92.75 135 LEU A C 1
ATOM 1038 O O . LEU A 1 135 ? -5.737 -6.198 0.574 1.00 92.75 135 LEU A O 1
ATOM 1042 N N . LEU A 1 136 ? -5.203 -5.545 2.648 1.00 92.81 136 LEU A N 1
ATOM 1043 C CA . LEU A 1 136 ? -3.910 -4.975 2.254 1.00 92.81 136 LEU A CA 1
ATOM 1044 C C . LEU A 1 136 ? -2.901 -6.056 1.842 1.00 92.81 136 LEU A C 1
ATOM 1046 O O . LEU A 1 136 ? -2.125 -5.851 0.905 1.00 92.81 136 LEU A O 1
ATOM 1050 N N . SER A 1 137 ? -2.904 -7.202 2.523 1.00 92.81 137 SER A N 1
ATOM 1051 C CA . SER A 1 137 ? -2.068 -8.355 2.175 1.00 92.81 137 SER A CA 1
ATOM 1052 C C . SER A 1 137 ? -2.441 -8.920 0.802 1.00 92.81 137 SER A C 1
ATOM 1054 O O . SER A 1 137 ? -1.557 -9.178 -0.020 1.00 92.81 137 SER A O 1
ATOM 1056 N N . ASP A 1 138 ? -3.735 -9.040 0.514 1.00 93.44 138 ASP A N 1
ATOM 1057 C CA . ASP A 1 138 ? -4.240 -9.522 -0.769 1.00 93.44 138 ASP A CA 1
ATOM 1058 C C . ASP A 1 138 ? -3.992 -8.518 -1.893 1.00 93.44 138 ASP A C 1
ATOM 1060 O O . ASP A 1 138 ? -3.440 -8.900 -2.925 1.00 93.44 138 ASP A O 1
ATOM 1064 N N . LEU A 1 139 ? -4.221 -7.222 -1.659 1.00 91.56 139 LEU A N 1
ATOM 1065 C CA . LEU A 1 139 ? -3.839 -6.174 -2.608 1.00 91.56 139 LEU A CA 1
ATOM 1066 C C . LEU A 1 139 ? -2.341 -6.238 -2.929 1.00 91.56 139 LEU A C 1
ATOM 1068 O O . LEU A 1 139 ? -1.944 -6.192 -4.093 1.00 91.56 139 LEU A O 1
ATOM 1072 N N . ARG A 1 140 ? -1.486 -6.391 -1.912 1.00 91.31 140 ARG A N 1
ATOM 1073 C CA . ARG A 1 140 ? -0.040 -6.544 -2.111 1.00 91.31 140 ARG A CA 1
ATOM 1074 C C . ARG A 1 140 ? 0.281 -7.776 -2.961 1.00 91.31 140 ARG A C 1
ATOM 1076 O O . ARG A 1 140 ? 1.131 -7.692 -3.847 1.00 91.31 140 ARG A O 1
ATOM 1083 N N . ARG A 1 141 ? -0.374 -8.915 -2.714 1.00 93.12 141 ARG A N 1
ATOM 1084 C CA . ARG A 1 141 ? -0.196 -10.143 -3.510 1.00 93.12 141 ARG A CA 1
ATOM 1085 C C . ARG A 1 141 ? -0.636 -9.942 -4.957 1.00 93.12 141 ARG A C 1
ATOM 1087 O O . ARG A 1 141 ? 0.099 -10.332 -5.863 1.00 93.12 141 ARG A O 1
ATOM 1094 N N . ASP A 1 142 ? -1.775 -9.304 -5.185 1.00 89.62 142 ASP A N 1
ATOM 1095 C CA . ASP A 1 142 ? -2.311 -9.075 -6.526 1.00 89.62 142 ASP A CA 1
ATOM 1096 C C . ASP A 1 142 ? -1.445 -8.097 -7.330 1.00 89.62 142 ASP A C 1
ATOM 1098 O O . ASP A 1 142 ? -1.133 -8.362 -8.493 1.00 89.62 142 ASP A O 1
ATOM 1102 N N . LEU A 1 143 ? -0.913 -7.046 -6.694 1.00 88.06 143 LEU A N 1
ATOM 1103 C CA . LEU A 1 143 ? 0.071 -6.152 -7.320 1.00 88.06 143 LEU A CA 1
ATOM 1104 C C . LEU A 1 143 ? 1.363 -6.887 -7.720 1.00 88.06 143 LEU A C 1
ATOM 1106 O O . LEU A 1 143 ? 2.007 -6.511 -8.704 1.00 88.06 143 LEU A O 1
ATOM 1110 N N . HIS A 1 144 ? 1.752 -7.944 -7.001 1.00 86.69 144 HIS A N 1
ATOM 1111 C CA . HIS A 1 144 ? 2.887 -8.791 -7.381 1.00 86.69 144 HIS A CA 1
ATOM 1112 C C . HIS A 1 144 ? 2.556 -9.799 -8.494 1.00 86.69 144 HIS A C 1
ATOM 1114 O O . HIS A 1 144 ? 3.464 -10.197 -9.222 1.00 86.69 144 HIS A O 1
ATOM 1120 N N . ARG A 1 145 ? 1.287 -10.200 -8.648 1.00 88.25 145 ARG A N 1
ATOM 1121 C CA . ARG A 1 145 ? 0.837 -11.152 -9.680 1.00 88.25 145 ARG A CA 1
ATOM 1122 C C . ARG A 1 145 ? 0.664 -10.522 -11.058 1.00 88.25 145 ARG A C 1
ATOM 1124 O O . ARG A 1 145 ? 0.919 -11.193 -12.053 1.00 88.25 145 ARG A O 1
ATOM 1131 N N . ILE A 1 146 ? 0.239 -9.261 -11.127 1.00 73.06 146 ILE A N 1
ATOM 1132 C CA . ILE A 1 146 ? 0.073 -8.546 -12.398 1.00 73.06 146 ILE A CA 1
ATOM 1133 C C . ILE A 1 146 ? 1.472 -8.219 -12.945 1.00 73.06 146 ILE A C 1
ATOM 1135 O O . ILE A 1 146 ? 2.132 -7.297 -12.454 1.00 73.06 146 ILE A O 1
ATOM 1139 N N . ARG A 1 147 ? 1.946 -9.014 -13.908 1.00 56.12 147 ARG A N 1
ATOM 1140 C CA . ARG A 1 147 ? 3.212 -8.832 -14.631 1.00 56.12 147 ARG A CA 1
ATOM 1141 C C . ARG A 1 147 ? 2.957 -8.325 -16.040 1.00 56.12 147 ARG A C 1
ATOM 1143 O O . ARG A 1 147 ? 2.049 -8.881 -16.690 1.00 56.12 147 ARG A O 1
#

Secondary structure (DSSP, 8-state):
-----PPP-----------TTS-SS-------S--------------S-S-HHHHHHHHHHHHHHHHHHHHHHHHHHHHHHHHHHHHHHHHHHHHHHHHHHHHHHHHHHHHTT-HHHHHHHHHHHHHHHHHHHHHHHHHHHHHHH--

Radius of gyration: 35.26 Å; Cα contacts (8 Å, |Δi|>4): 20; chains: 1; bounding box: 79×45×93 Å

Sequence (147 aa):
MARCNGPPTVSSQPTRINWRKEQRHYEGYQLRGGDRMSELATYNGGGGALARDARRFGREISRGRLGTQIRTSQVDNATDVTLAKVENLTMATGNAMQQITRVSQAQRQLEMIAPDAAQRLAFIADDHMLGCAELLSDLRRDLHRIR

Nearest PDB structures (foldseek):
  7jg7-assembly1_2  TM=6.644E-01  e=9.214E+00  Mycolicibacterium smegmatis
  7njm-assembly1_Q  TM=6.632E-01  e=9.214E+00  Mycolicibacterium smegmatis MC2 155

Mean predicted aligned error: 18.47 Å

Foldseek 3Di:
DDDDDDDDDDDDDPPDPCPPPPPPDPDDDDDDDDDDDPPPVPPDDDDDDPDPVNVVVVVVVVVVVVVVVVVVVVVVVVVVLVVVLVVVLVVLVVVLVVVLVVLVVVLVVVCVPPVVVSVVSVVVSVVSNVVSVVVSVVSNVVSVVPD